Protein AF-A0A063YTY0-F1 (afdb_monomer)

Radius of gyration: 15.72 Å; Cα contacts (8 Å, |Δi|>4): 44; chains: 1; bounding box: 32×36×36 Å

Nearest PDB structures (foldseek):
  7mrl-assembly1_B  TM=3.805E-01  e=2.455E+00  Human immunodeficiency virus 1
  7tbp-assembly1_B  TM=3.270E-01  e=2.624E+00  Human immunodeficiency virus 1
  7e1k-assembly1_A  TM=2.925E-01  e=2.296E+00  Human immunodeficiency virus 1
  7jxs-assembly2_B  TM=3.308E-01  e=5.478E+00  Human immunodeficiency virus 1

Secondary structure (DSSP, 8-state):
--PPPPHHHHHHHTTT-SSTTS-SSB-TTSSBPPHHHHHHHHHHHHHHTT--TTT--HHHHHHHHHHHHHHHTTTT--HHHHHHHH-----

Solvent-accessible surface area (backbone atoms only — not comparable to full-atom values): 5810 Å² total; per-residue (Å²): 137,72,62,83,70,57,65,74,57,55,66,61,36,60,85,78,41,95,45,95,86,54,67,92,53,58,38,100,82,74,41,72,50,50,71,69,56,53,55,49,53,51,37,55,50,30,52,75,71,74,39,67,50,89,80,58,54,77,67,52,56,53,52,51,50,53,52,49,56,56,64,74,38,75,87,81,64,58,67,64,59,56,44,58,56,52,76,71,84,77,129

Foldseek 3Di:
DDQDDDVVVVVVCVVPPPDPPQASDADPVRHHDDPVNVLVVVLVVCVVVVHDSVVDTPVVVLVVVLVVVCVVPVPDDDVVVSCVNNVDPDD

Mean predicted aligned error: 9.06 Å

Structure (mmCIF, N/CA/C/O backbone):
data_AF-A0A063YTY0-F1
#
_entry.id   AF-A0A063YTY0-F1
#
loop_
_atom_site.group_PDB
_atom_site.id
_atom_site.type_symbol
_atom_site.label_atom_id
_atom_site.label_alt_id
_atom_site.label_comp_id
_atom_site.label_asym_id
_atom_site.label_entity_id
_atom_site.label_seq_id
_atom_site.pdbx_PDB_ins_code
_atom_site.Cartn_x
_atom_site.Cartn_y
_atom_site.Cartn_z
_atom_site.occupancy
_atom_site.B_iso_or_equiv
_atom_site.auth_seq_id
_atom_site.auth_comp_id
_atom_site.auth_asym_id
_atom_site.auth_atom_id
_atom_site.pdbx_PDB_model_num
ATOM 1 N N . MET A 1 1 ? -8.067 -6.268 -12.914 1.00 40.50 1 MET A N 1
ATOM 2 C CA . MET A 1 1 ? -6.615 -6.007 -12.841 1.00 40.50 1 MET A CA 1
ATOM 3 C C . MET A 1 1 ? -5.987 -7.128 -12.043 1.00 40.50 1 MET A C 1
ATOM 5 O O . MET A 1 1 ? -6.402 -7.332 -10.910 1.00 40.50 1 MET A O 1
ATOM 9 N N . VAL A 1 2 ? -5.055 -7.857 -12.650 1.00 44.00 2 VAL A N 1
ATOM 10 C CA . VAL A 1 2 ? -4.298 -8.941 -12.018 1.00 44.00 2 VAL A CA 1
ATOM 11 C C . VAL A 1 2 ? -2.869 -8.429 -11.895 1.00 44.00 2 VAL A C 1
ATOM 13 O O . VAL A 1 2 ? -2.225 -8.190 -12.907 1.00 44.00 2 VAL A O 1
ATOM 16 N N . VAL A 1 3 ? -2.417 -8.162 -10.672 1.00 56.72 3 VAL A N 1
ATOM 17 C CA . VAL A 1 3 ? -1.002 -7.884 -10.403 1.00 56.72 3 VAL A CA 1
ATOM 18 C C . VAL A 1 3 ? -0.422 -9.209 -9.930 1.00 56.72 3 VAL A C 1
ATOM 20 O O . VAL A 1 3 ? -0.943 -9.739 -8.944 1.00 56.72 3 VAL A O 1
ATOM 23 N N . PRO A 1 4 ? 0.580 -9.785 -10.611 1.00 56.03 4 PRO A N 1
ATOM 24 C CA . PRO A 1 4 ? 1.201 -10.996 -10.115 1.00 56.03 4 PRO A CA 1
ATOM 25 C C . PRO A 1 4 ? 1.835 -10.695 -8.764 1.00 56.03 4 PRO A C 1
ATOM 27 O O . PRO A 1 4 ? 2.604 -9.745 -8.600 1.00 56.03 4 PRO A O 1
ATOM 30 N N . LEU A 1 5 ? 1.435 -11.486 -7.778 1.00 61.31 5 LEU A N 1
ATOM 31 C CA . LEU A 1 5 ? 2.019 -11.439 -6.455 1.00 61.31 5 LEU A CA 1
ATOM 32 C C . LEU A 1 5 ? 3.420 -12.037 -6.542 1.00 61.31 5 LEU A C 1
ATOM 34 O O . LEU A 1 5 ? 3.636 -13.053 -7.203 1.00 61.31 5 LEU A O 1
ATOM 38 N N . ILE A 1 6 ? 4.377 -11.393 -5.881 1.00 69.44 6 ILE A N 1
ATOM 39 C CA . ILE A 1 6 ? 5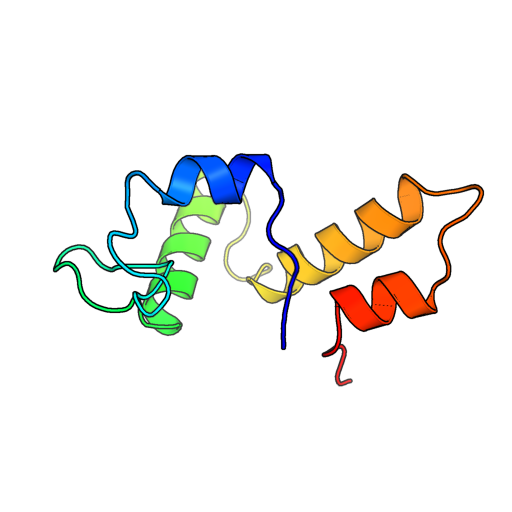.728 -11.934 -5.745 1.00 69.44 6 ILE A CA 1
ATOM 40 C C . ILE A 1 6 ? 5.600 -13.310 -5.077 1.00 69.44 6 ILE A C 1
ATOM 42 O O . ILE A 1 6 ? 4.870 -13.446 -4.097 1.00 69.44 6 ILE A O 1
ATOM 46 N N . LYS A 1 7 ? 6.290 -14.328 -5.604 1.00 68.50 7 LYS A N 1
ATOM 47 C CA . LYS A 1 7 ? 6.167 -15.720 -5.139 1.00 68.50 7 LYS A CA 1
ATOM 48 C C . LYS A 1 7 ? 6.345 -15.858 -3.620 1.00 68.50 7 LYS A C 1
ATOM 50 O O . LYS A 1 7 ? 5.534 -16.511 -2.976 1.00 68.50 7 LYS A O 1
ATOM 55 N N . SER A 1 8 ? 7.325 -15.154 -3.051 1.00 70.69 8 SER A N 1
ATOM 56 C CA . SER A 1 8 ? 7.565 -15.124 -1.601 1.00 70.69 8 SER A CA 1
ATOM 57 C C . SER A 1 8 ? 6.374 -14.595 -0.796 1.00 70.69 8 SER A C 1
ATOM 59 O O . SER A 1 8 ? 6.138 -15.035 0.323 1.00 70.69 8 SER A O 1
ATOM 61 N N . TYR A 1 9 ? 5.595 -13.673 -1.364 1.00 72.88 9 TYR A N 1
ATOM 62 C CA . TYR A 1 9 ? 4.370 -13.189 -0.738 1.00 72.88 9 TYR A CA 1
ATOM 63 C C . TYR A 1 9 ? 3.228 -14.199 -0.863 1.00 72.88 9 TYR A C 1
ATOM 65 O O . TYR A 1 9 ? 2.451 -14.348 0.069 1.00 72.88 9 TYR A O 1
ATOM 73 N N . MET A 1 10 ? 3.121 -14.920 -1.984 1.00 70.94 10 MET A N 1
ATOM 74 C CA . MET A 1 10 ? 2.121 -15.989 -2.117 1.00 70.94 10 MET A CA 1
ATOM 75 C C . MET A 1 10 ? 2.337 -17.099 -1.088 1.00 70.94 10 MET A C 1
ATOM 77 O O . MET A 1 10 ? 1.377 -17.537 -0.466 1.00 70.94 10 MET A O 1
ATOM 81 N N . GLU A 1 11 ? 3.589 -17.497 -0.867 1.00 76.88 11 GLU A N 1
ATOM 82 C CA . GLU A 1 11 ? 3.953 -18.498 0.142 1.00 76.88 11 GLU A CA 1
ATOM 83 C C . GLU A 1 11 ? 3.580 -18.034 1.559 1.00 76.88 11 GLU A C 1
ATOM 85 O O . GLU A 1 11 ? 3.084 -18.822 2.358 1.00 76.88 11 GLU A O 1
ATOM 90 N N . SER A 1 12 ? 3.713 -16.737 1.863 1.00 75.38 12 SER A N 1
ATOM 91 C CA . SER A 1 12 ? 3.283 -16.208 3.161 1.00 75.38 12 SER A CA 1
ATOM 92 C C . SER A 1 12 ? 1.765 -16.061 3.296 1.00 75.38 12 SER A C 1
ATOM 94 O O . SER A 1 12 ? 1.290 -15.818 4.399 1.00 75.38 12 SER A O 1
ATOM 96 N N . LEU A 1 13 ? 0.988 -16.135 2.207 1.00 73.94 13 LEU A N 1
ATOM 97 C CA . LEU A 1 13 ? -0.472 -16.008 2.270 1.00 73.94 13 LEU A CA 1
ATOM 98 C C . LEU A 1 13 ? -1.162 -17.284 2.736 1.00 73.94 13 LEU A C 1
ATOM 100 O O . LEU A 1 13 ? -2.255 -17.171 3.282 1.00 73.94 13 LEU A O 1
ATOM 104 N N . GLU A 1 14 ? -0.556 -18.461 2.571 1.00 70.56 14 GLU A N 1
ATOM 105 C CA . GLU A 1 14 ? -1.164 -19.734 2.994 1.00 70.56 14 GLU A CA 1
ATOM 106 C C . GLU A 1 14 ? -1.476 -19.762 4.499 1.00 70.56 14 GLU A C 1
ATOM 108 O O . GLU A 1 14 ? -2.468 -20.354 4.918 1.00 70.56 14 GLU A O 1
ATOM 113 N N . GLU A 1 15 ? -0.700 -19.035 5.307 1.00 70.00 15 GLU A N 1
ATOM 114 C CA . GLU A 1 15 ? -0.942 -18.876 6.746 1.00 70.00 15 GLU A CA 1
ATOM 115 C C . GLU A 1 15 ? -2.209 -18.045 7.055 1.00 70.00 15 GLU A C 1
ATOM 117 O O . GLU A 1 15 ? -2.834 -18.219 8.101 1.00 70.00 15 GLU A O 1
ATOM 122 N N . TYR A 1 16 ? -2.630 -17.165 6.137 1.00 66.81 16 TYR A N 1
ATOM 123 C CA . TYR A 1 16 ? -3.710 -16.188 6.353 1.00 66.81 16 TYR A CA 1
ATOM 124 C C . TYR A 1 16 ? -4.929 -16.377 5.433 1.00 66.81 16 TYR A C 1
ATOM 126 O O . TYR A 1 16 ? -5.989 -15.804 5.702 1.00 66.81 16 TYR A O 1
ATOM 134 N N . GLN A 1 17 ? -4.811 -17.162 4.359 1.00 71.00 17 GLN A N 1
ATOM 135 C CA . GLN A 1 17 ? -5.884 -17.489 3.418 1.00 71.00 17 GLN A CA 1
ATOM 136 C C . GLN A 1 17 ? -6.160 -18.993 3.418 1.00 71.00 17 GLN A C 1
ATOM 138 O O . GLN A 1 17 ? -5.532 -19.767 2.706 1.00 71.00 17 GLN A O 1
ATOM 143 N N . LEU A 1 18 ? -7.199 -19.386 4.151 1.00 66.19 18 LEU A N 1
ATOM 144 C CA . LEU A 1 18 ? -7.725 -20.753 4.150 1.00 66.19 18 LEU A CA 1
ATOM 145 C C . LEU A 1 18 ? -8.444 -21.095 2.834 1.00 66.19 18 LEU A C 1
ATOM 147 O O . LEU A 1 18 ? -8.580 -22.264 2.484 1.00 66.19 18 LEU A O 1
ATOM 151 N N . HIS A 1 19 ? -8.916 -20.079 2.099 1.00 73.56 19 HIS A N 1
ATOM 152 C CA . HIS A 1 19 ? -9.534 -20.251 0.785 1.00 73.56 19 HIS A CA 1
ATOM 153 C C . HIS A 1 19 ? -9.062 -19.194 -0.229 1.00 73.56 19 HIS A C 1
ATOM 155 O O . HIS A 1 19 ? -9.006 -18.012 0.118 1.00 73.56 19 HIS A O 1
ATOM 161 N N . PRO A 1 20 ? -8.864 -19.562 -1.514 1.00 72.38 20 PRO A N 1
ATOM 162 C CA . PRO A 1 20 ? -8.452 -18.632 -2.578 1.00 72.38 20 PRO A CA 1
ATOM 163 C C . PRO A 1 20 ? -9.393 -17.435 -2.792 1.00 72.38 20 PRO A C 1
ATOM 165 O O . PRO A 1 20 ? -8.998 -16.405 -3.332 1.00 72.38 20 PRO A O 1
ATOM 168 N N . SER A 1 21 ? -10.658 -17.567 -2.387 1.00 78.38 21 SER A N 1
ATOM 169 C CA . SER A 1 21 ? -11.683 -16.524 -2.488 1.00 78.38 21 SER A CA 1
ATOM 170 C C . SER A 1 21 ? -11.670 -15.531 -1.322 1.00 78.38 21 SER A C 1
ATOM 172 O O . SER A 1 21 ? -12.405 -14.538 -1.356 1.00 78.38 21 SER A O 1
ATOM 174 N N . GLN A 1 22 ? -10.860 -15.764 -0.285 1.00 82.12 22 GLN A N 1
ATOM 175 C CA . GLN A 1 22 ? -10.783 -14.856 0.852 1.00 82.12 22 GLN A CA 1
ATOM 176 C C . GLN A 1 22 ? -10.060 -13.559 0.477 1.00 82.12 22 GLN A C 1
ATOM 178 O O . GLN A 1 22 ? -9.113 -13.563 -0.309 1.00 82.12 22 GLN A O 1
ATOM 183 N N . PRO A 1 23 ? -10.463 -12.412 1.044 1.00 83.06 23 PRO A N 1
ATOM 184 C CA . PRO A 1 23 ? -9.728 -11.174 0.837 1.00 83.06 23 PRO A CA 1
ATOM 185 C C . PRO A 1 23 ? -8.302 -11.282 1.390 1.00 83.06 23 PRO A C 1
ATOM 187 O O . PRO A 1 23 ? -8.125 -11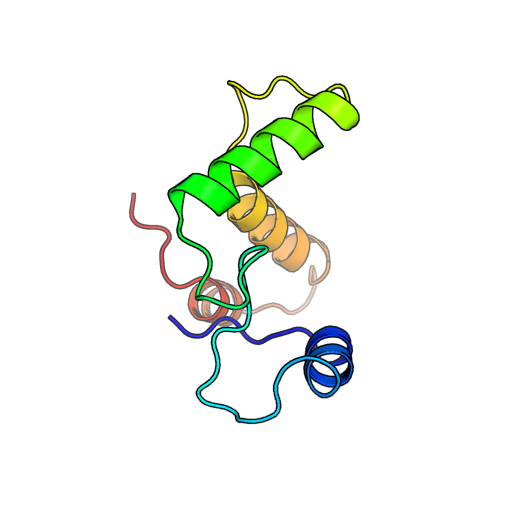.635 2.549 1.00 83.06 23 PRO A O 1
ATOM 190 N N . VAL A 1 24 ? -7.311 -10.895 0.584 1.00 82.12 24 VAL A N 1
ATOM 191 C CA . VAL A 1 24 ? -5.891 -10.838 0.988 1.00 82.12 24 VAL A CA 1
ATOM 192 C C . VAL A 1 24 ? -5.667 -9.846 2.137 1.00 82.12 24 VAL A C 1
ATOM 194 O O . VAL A 1 24 ? -4.904 -10.095 3.062 1.00 82.12 24 VAL A O 1
ATOM 197 N N . PHE A 1 25 ? -6.361 -8.704 2.096 1.00 84.94 25 PHE A N 1
ATOM 198 C CA . PHE A 1 25 ? -6.264 -7.673 3.125 1.00 84.94 25 PHE A CA 1
ATOM 199 C C . PHE A 1 25 ? -7.498 -7.697 4.018 1.00 84.94 25 PHE A C 1
ATOM 201 O O . PHE A 1 25 ? -8.608 -7.361 3.582 1.00 84.94 25 PHE A O 1
ATOM 208 N N . LEU A 1 26 ? -7.288 -8.047 5.283 1.00 87.00 26 LEU A N 1
ATOM 209 C CA . LEU A 1 26 ? -8.312 -8.057 6.319 1.00 87.00 26 LEU A CA 1
ATOM 210 C C . LEU A 1 26 ? -8.137 -6.869 7.269 1.00 87.00 26 LEU A C 1
ATOM 212 O O . LEU A 1 26 ? -7.050 -6.325 7.452 1.00 87.00 26 LEU A O 1
ATOM 216 N N . ASN A 1 27 ? -9.240 -6.431 7.861 1.00 86.81 27 ASN A N 1
ATOM 217 C CA . ASN A 1 27 ? -9.234 -5.498 8.976 1.00 86.81 27 ASN A CA 1
ATOM 218 C C . ASN A 1 27 ? -9.112 -6.257 10.307 1.00 86.81 27 ASN A C 1
ATOM 220 O O . ASN A 1 27 ? -9.209 -7.481 10.355 1.00 86.81 27 ASN A O 1
ATOM 224 N N . LYS A 1 28 ? -8.987 -5.513 11.411 1.00 85.31 28 LYS A N 1
ATOM 225 C CA . LYS A 1 28 ? -8.878 -6.070 12.772 1.00 85.31 28 LYS A CA 1
ATOM 226 C C . LYS A 1 28 ? -10.035 -6.984 13.215 1.00 85.31 28 LYS A C 1
ATOM 228 O O . LYS A 1 28 ? -9.897 -7.688 14.201 1.00 85.31 28 LYS A O 1
ATOM 233 N N . ASN A 1 29 ? -11.167 -6.956 12.510 1.00 87.88 29 ASN A N 1
ATOM 234 C CA . ASN A 1 29 ? -12.336 -7.794 12.781 1.00 87.88 29 ASN A CA 1
ATOM 235 C C . ASN A 1 29 ? -12.418 -8.996 11.813 1.00 87.88 29 ASN A C 1
ATOM 237 O O . ASN A 1 29 ? -13.490 -9.578 11.669 1.00 87.88 29 ASN A O 1
ATOM 241 N N . GLY A 1 30 ? -11.349 -9.301 11.067 1.00 83.69 30 GLY A N 1
ATOM 242 C CA . GLY A 1 30 ? -11.307 -10.404 10.099 1.00 83.69 30 GLY A CA 1
ATOM 243 C C . GLY A 1 30 ? -12.155 -10.187 8.840 1.00 83.69 30 GLY A C 1
ATOM 244 O O . GLY A 1 30 ? -12.372 -11.117 8.072 1.00 83.69 30 GLY A O 1
ATOM 245 N N . LYS A 1 31 ? -12.662 -8.971 8.603 1.00 87.50 31 LYS A N 1
ATOM 246 C CA . LYS A 1 31 ? -13.443 -8.634 7.398 1.00 87.50 31 LYS A CA 1
ATOM 247 C C . LYS A 1 31 ? -12.554 -7.974 6.350 1.00 87.50 31 LYS A C 1
ATOM 249 O O . LYS A 1 31 ? -11.531 -7.394 6.695 1.00 87.50 31 LYS A O 1
ATOM 254 N N . LYS A 1 32 ? -12.987 -7.967 5.085 1.00 90.25 32 LYS A N 1
AT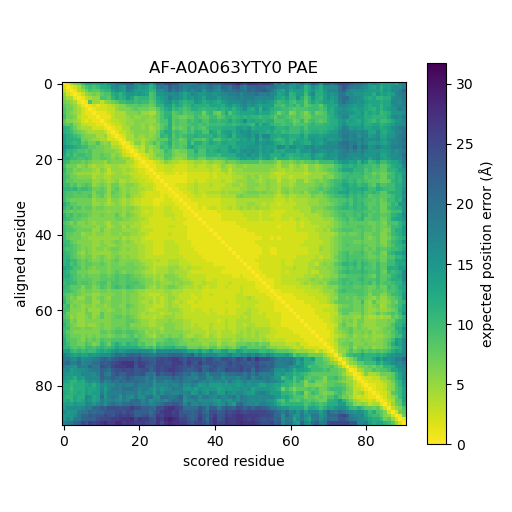OM 255 C CA . LYS A 1 32 ? -12.300 -7.256 3.992 1.00 90.25 32 LYS A CA 1
ATOM 256 C C . LYS A 1 32 ? -11.928 -5.825 4.399 1.00 90.25 32 LYS A C 1
ATOM 258 O O . LYS A 1 32 ? -12.786 -5.046 4.828 1.00 90.25 32 LYS A O 1
ATOM 263 N N . LEU A 1 33 ? -10.656 -5.473 4.237 1.00 91.25 33 LEU A N 1
ATOM 264 C CA . LEU A 1 33 ? -10.173 -4.119 4.467 1.00 91.25 33 LEU A CA 1
ATOM 265 C C . LEU A 1 33 ? -10.780 -3.170 3.430 1.00 91.25 33 LEU A C 1
ATOM 267 O O . LEU A 1 33 ? -10.782 -3.443 2.228 1.00 91.25 33 LEU A O 1
ATOM 271 N N . ASN A 1 34 ? -11.307 -2.038 3.895 1.00 91.62 34 ASN A N 1
ATOM 272 C CA . ASN A 1 34 ? -11.831 -1.018 2.997 1.00 91.62 34 ASN A CA 1
ATOM 273 C C . ASN A 1 34 ? -10.686 -0.135 2.450 1.00 91.62 34 ASN A C 1
ATOM 275 O O . ASN A 1 34 ? -9.688 0.089 3.142 1.00 91.62 34 ASN A O 1
ATOM 279 N N . PRO A 1 35 ? -10.825 0.435 1.238 1.00 90.31 35 PRO A N 1
ATOM 280 C CA . PRO A 1 35 ? -9.782 1.286 0.664 1.00 90.31 35 PRO A CA 1
ATOM 281 C C . PRO A 1 35 ? -9.417 2.480 1.556 1.00 90.31 35 PRO A C 1
ATOM 283 O O . PRO A 1 35 ? -8.244 2.793 1.733 1.00 90.31 35 PRO A O 1
ATOM 286 N N . ARG A 1 36 ? -10.410 3.119 2.192 1.00 90.88 36 ARG A N 1
ATOM 287 C CA . ARG A 1 36 ? -10.184 4.255 3.107 1.00 90.88 36 ARG A CA 1
ATOM 288 C C . ARG A 1 36 ? -9.289 3.879 4.294 1.00 90.88 36 ARG A C 1
ATOM 290 O O . ARG A 1 36 ? -8.427 4.663 4.678 1.00 90.88 36 ARG A O 1
ATOM 297 N N . GLY A 1 37 ? -9.475 2.686 4.853 1.00 92.25 37 GLY A N 1
ATOM 298 C CA . GLY A 1 37 ? -8.663 2.146 5.938 1.00 92.25 37 GLY A CA 1
ATOM 299 C C . GLY A 1 37 ? -7.234 1.879 5.491 1.00 92.25 37 GLY A C 1
ATOM 300 O O . GLY A 1 37 ? -6.306 2.269 6.189 1.00 92.25 37 GLY A O 1
ATOM 301 N N . LEU A 1 38 ? -7.048 1.328 4.289 1.00 91.81 38 LEU A N 1
ATOM 302 C CA . LEU A 1 38 ? -5.716 1.154 3.710 1.00 91.81 38 LEU A CA 1
ATOM 303 C C . LEU A 1 38 ? -4.996 2.501 3.514 1.00 91.81 38 LEU A C 1
ATOM 305 O O . LEU A 1 38 ? -3.831 2.634 3.877 1.00 91.81 38 LEU A O 1
ATOM 309 N N . HIS A 1 39 ? -5.696 3.532 3.027 1.00 92.06 39 HIS A N 1
ATOM 310 C CA . HIS A 1 39 ? -5.143 4.889 2.929 1.00 92.06 39 HIS A CA 1
ATOM 311 C C . HIS A 1 39 ? -4.756 5.476 4.292 1.00 92.06 39 HIS A C 1
ATOM 313 O O . HIS A 1 39 ? -3.751 6.180 4.387 1.00 92.06 39 HIS A O 1
ATOM 319 N N . LYS A 1 40 ? -5.538 5.204 5.343 1.00 93.69 40 LYS A N 1
ATOM 320 C CA . LYS A 1 40 ? -5.214 5.635 6.708 1.00 93.69 40 LYS A CA 1
ATOM 321 C C . LYS A 1 40 ? -3.935 4.959 7.208 1.00 93.69 40 LYS A C 1
ATOM 323 O O . LYS A 1 40 ? -3.019 5.664 7.615 1.00 93.69 40 LYS A O 1
ATOM 328 N N . ILE A 1 41 ? -3.855 3.631 7.097 1.00 93.94 41 ILE A N 1
ATOM 329 C CA . ILE A 1 41 ? -2.665 2.850 7.472 1.00 93.94 41 ILE A CA 1
ATOM 330 C C . ILE A 1 41 ? -1.433 3.377 6.729 1.00 93.94 41 ILE A C 1
ATOM 332 O O . ILE A 1 41 ? -0.394 3.620 7.333 1.00 93.94 41 ILE A O 1
ATOM 336 N N . PHE A 1 42 ? -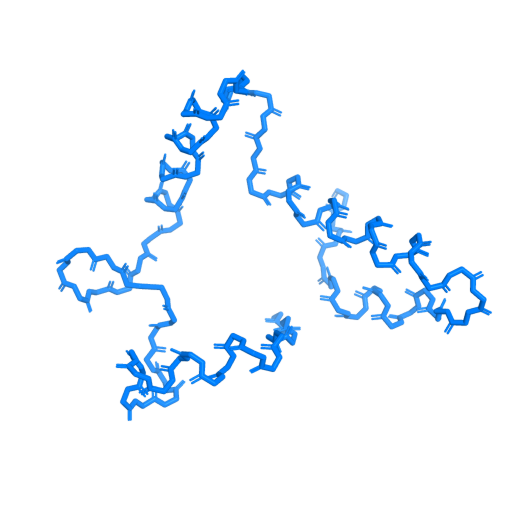1.561 3.634 5.426 1.00 94.56 42 PHE A N 1
ATOM 337 C CA . PHE A 1 42 ? -0.464 4.173 4.630 1.00 94.56 42 PHE A CA 1
ATOM 338 C C . PHE A 1 42 ? 0.017 5.542 5.130 1.00 94.56 42 PHE A C 1
ATOM 340 O O . PHE A 1 42 ? 1.219 5.761 5.257 1.00 94.56 42 PHE A O 1
ATOM 347 N N . LYS A 1 43 ? -0.899 6.455 5.479 1.00 94.94 43 LYS A N 1
ATOM 348 C CA . LYS A 1 43 ? -0.530 7.759 6.055 1.00 94.94 43 LYS A CA 1
ATOM 349 C C . LYS A 1 43 ? 0.188 7.625 7.396 1.00 94.94 43 LYS A C 1
ATOM 351 O O . LYS A 1 43 ? 1.145 8.355 7.630 1.00 94.94 43 LYS A O 1
ATOM 356 N N . GLU A 1 44 ? -0.239 6.699 8.249 1.00 95.50 44 GLU A N 1
ATOM 357 C CA . GLU A 1 44 ? 0.435 6.420 9.524 1.00 95.50 44 GLU A CA 1
ATOM 358 C C . GLU A 1 44 ? 1.860 5.889 9.303 1.00 95.50 44 GLU A C 1
ATOM 360 O O . GLU A 1 44 ? 2.786 6.304 9.997 1.00 95.50 44 GLU A O 1
ATOM 365 N N . ILE A 1 45 ? 2.062 5.022 8.304 1.00 95.81 45 ILE A N 1
ATOM 366 C CA . ILE A 1 45 ? 3.395 4.529 7.922 1.00 95.81 45 ILE A CA 1
ATOM 367 C C . ILE A 1 45 ? 4.281 5.679 7.430 1.00 95.81 45 ILE A C 1
ATOM 369 O O . ILE A 1 45 ? 5.423 5.785 7.869 1.00 95.81 45 ILE A O 1
ATOM 373 N N . LEU A 1 46 ? 3.761 6.568 6.576 1.00 96.06 46 LEU A N 1
ATOM 374 C CA . LEU A 1 46 ? 4.510 7.739 6.105 1.00 96.06 46 LEU A CA 1
ATOM 375 C C . LEU A 1 46 ? 4.971 8.621 7.268 1.00 96.06 46 LEU A C 1
ATOM 377 O O . LEU A 1 46 ? 6.135 9.001 7.309 1.00 96.06 46 LEU A O 1
ATOM 381 N N . GLN A 1 47 ? 4.092 8.888 8.239 1.00 96.12 47 GLN A N 1
ATOM 382 C CA . GLN A 1 47 ? 4.448 9.662 9.433 1.00 96.12 47 GLN A CA 1
ATOM 383 C C . GLN A 1 47 ? 5.567 8.993 10.232 1.00 96.12 47 GLN A C 1
ATOM 385 O O . GLN A 1 47 ? 6.535 9.656 10.594 1.00 96.12 47 GLN A O 1
ATOM 390 N N . LYS A 1 48 ? 5.465 7.678 10.465 1.00 97.25 48 LYS A N 1
ATOM 391 C CA . LYS A 1 48 ? 6.499 6.901 11.169 1.00 97.25 48 LYS A CA 1
ATOM 392 C C . LYS A 1 48 ? 7.836 6.895 10.428 1.00 97.25 48 LYS A C 1
ATOM 394 O O . LYS A 1 48 ? 8.878 6.879 11.069 1.00 97.25 48 LYS A O 1
ATOM 399 N N . ALA A 1 49 ? 7.804 6.937 9.100 1.00 95.81 49 ALA A N 1
ATOM 400 C CA . ALA A 1 49 ? 8.988 7.036 8.252 1.00 95.81 49 ALA A CA 1
ATOM 401 C C . ALA A 1 49 ? 9.539 8.473 8.119 1.00 95.81 49 ALA A C 1
ATOM 403 O O . ALA A 1 49 ? 10.510 8.679 7.396 1.00 95.81 49 ALA A O 1
ATOM 404 N N . GLY A 1 50 ? 8.924 9.475 8.763 1.00 96.50 50 GLY A N 1
ATOM 405 C CA . GLY A 1 50 ? 9.327 10.882 8.644 1.00 96.50 50 GLY A CA 1
ATOM 406 C C . GLY A 1 50 ? 8.970 11.530 7.299 1.00 96.50 50 GLY A C 1
ATOM 407 O O . GLY A 1 50 ? 9.528 12.565 6.942 1.00 96.50 50 GLY A O 1
ATOM 408 N N . LEU A 1 51 ? 8.049 10.936 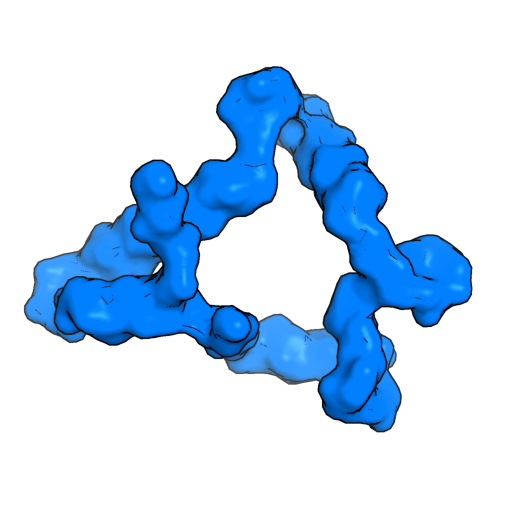6.535 1.00 95.06 51 LEU A N 1
ATOM 409 C CA . LEU A 1 51 ? 7.638 11.410 5.215 1.00 95.06 51 LEU A CA 1
ATOM 410 C C . LEU A 1 51 ? 6.340 12.238 5.282 1.00 95.06 51 LEU A C 1
ATOM 412 O O . LEU A 1 51 ? 5.407 11.858 5.993 1.00 95.06 51 LEU A O 1
ATOM 416 N N . PRO A 1 52 ? 6.218 13.331 4.498 1.00 94.31 52 PRO A N 1
ATOM 417 C CA . PRO A 1 52 ? 5.032 14.191 4.477 1.00 94.31 52 PRO A CA 1
ATOM 418 C C . PRO A 1 52 ? 3.785 13.453 3.937 1.00 94.31 52 PRO A C 1
ATOM 420 O O . PRO A 1 52 ? 3.696 13.196 2.731 1.00 94.31 52 PRO A O 1
ATOM 423 N N . PRO A 1 53 ? 2.765 13.159 4.770 1.00 92.25 53 PRO A N 1
ATOM 424 C CA . PRO A 1 53 ? 1.631 12.311 4.378 1.00 92.25 53 PRO A CA 1
ATOM 425 C C . PRO A 1 53 ? 0.669 12.945 3.373 1.00 92.25 53 PRO A C 1
ATOM 427 O O . PRO A 1 53 ? -0.167 12.253 2.795 1.00 92.25 53 PRO A O 1
ATOM 430 N N . GLN A 1 54 ? 0.734 14.266 3.199 1.00 92.06 54 GLN A N 1
ATOM 431 C CA . GLN A 1 54 ? -0.069 14.999 2.219 1.00 92.06 54 GLN A CA 1
ATOM 432 C C . GLN A 1 54 ? 0.523 14.898 0.809 1.00 92.06 54 GLN A C 1
ATOM 434 O O . GLN A 1 54 ? -0.197 15.096 -0.164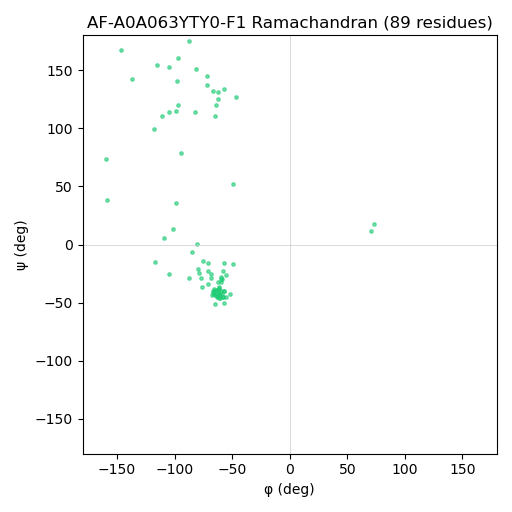 1.00 92.06 54 GLN A O 1
ATOM 439 N N . ARG A 1 55 ? 1.820 14.579 0.695 1.00 92.19 55 ARG A N 1
ATOM 440 C CA . ARG A 1 55 ? 2.539 14.519 -0.583 1.00 92.19 55 ARG A CA 1
ATOM 441 C C . ARG A 1 55 ? 2.427 13.157 -1.262 1.00 92.19 55 ARG A C 1
ATOM 443 O O . ARG A 1 55 ? 2.496 13.084 -2.482 1.00 92.19 55 ARG A O 1
ATOM 450 N N . PHE A 1 56 ? 2.266 12.088 -0.487 1.00 91.69 56 PHE A N 1
ATOM 451 C CA . PHE A 1 56 ? 2.303 10.723 -1.003 1.00 91.69 56 PHE A CA 1
ATOM 452 C C . PHE A 1 56 ? 0.963 10.008 -0.862 1.00 91.69 56 PHE A C 1
ATOM 454 O O . PHE A 1 56 ? 0.137 10.283 0.007 1.00 91.69 56 PHE A O 1
ATOM 461 N N . SER A 1 57 ? 0.765 9.032 -1.735 1.00 89.69 57 SER A N 1
ATOM 462 C CA . SER A 1 57 ? -0.438 8.210 -1.812 1.00 89.69 57 SER A CA 1
ATOM 463 C C . SER A 1 57 ? -0.052 6.795 -2.256 1.00 89.69 57 SER A C 1
ATOM 465 O O . SER A 1 57 ? 1.042 6.576 -2.778 1.00 89.69 57 SER A O 1
ATOM 467 N N . LEU A 1 58 ? -0.979 5.850 -2.129 1.00 87.75 58 LEU A N 1
ATOM 468 C CA . LEU A 1 58 ? -0.771 4.476 -2.589 1.00 87.75 58 LEU A CA 1
ATOM 469 C C . LEU A 1 58 ? -0.491 4.378 -4.101 1.00 87.75 58 LEU A C 1
ATOM 471 O O . LEU A 1 58 ? 0.218 3.468 -4.519 1.00 87.75 58 LEU A O 1
ATOM 475 N N . HIS A 1 59 ? -0.985 5.316 -4.926 1.00 86.06 59 HIS A N 1
ATOM 476 C CA . HIS A 1 59 ? -0.667 5.308 -6.359 1.00 86.06 59 HIS A CA 1
ATOM 477 C C . HIS A 1 59 ? 0.809 5.631 -6.623 1.00 86.06 59 HIS A C 1
ATOM 479 O O . HIS A 1 59 ? 1.377 5.117 -7.579 1.00 86.06 59 HIS A O 1
ATOM 485 N N . HIS A 1 60 ? 1.466 6.408 -5.757 1.00 88.12 60 HIS A N 1
ATOM 486 C CA . HIS A 1 60 ? 2.895 6.685 -5.902 1.00 88.12 60 HIS A CA 1
ATOM 487 C C . HIS A 1 60 ? 3.735 5.422 -5.719 1.00 88.12 60 HIS A C 1
ATOM 489 O O . HIS A 1 60 ? 4.658 5.219 -6.494 1.00 88.12 60 HIS A O 1
ATOM 495 N N . LEU A 1 61 ? 3.372 4.530 -4.784 1.00 85.06 61 LEU A N 1
ATOM 496 C CA . LEU A 1 61 ? 4.051 3.233 -4.637 1.00 85.06 61 LEU A CA 1
ATOM 497 C C . LEU A 1 61 ? 4.004 2.424 -5.934 1.00 85.06 61 LEU A C 1
ATOM 499 O O . LEU A 1 61 ? 4.990 1.812 -6.329 1.00 85.06 61 LEU A O 1
ATOM 503 N N . ARG A 1 62 ? 2.859 2.460 -6.618 1.00 80.56 62 ARG A N 1
ATOM 504 C CA . ARG A 1 62 ? 2.670 1.788 -7.902 1.00 80.56 62 ARG A CA 1
ATOM 505 C C . ARG A 1 62 ? 3.563 2.370 -8.995 1.00 80.56 62 ARG A C 1
ATOM 507 O O . ARG A 1 62 ? 4.159 1.608 -9.747 1.00 80.56 62 ARG A O 1
ATOM 514 N N . HIS A 1 63 ? 3.676 3.696 -9.067 1.00 81.12 63 HIS A N 1
ATOM 515 C CA . HIS A 1 63 ? 4.594 4.356 -9.997 1.00 81.12 63 HIS A CA 1
ATOM 516 C C . HIS A 1 63 ? 6.055 4.055 -9.665 1.00 81.12 63 HIS A C 1
ATOM 518 O O . HIS A 1 63 ? 6.832 3.760 -10.564 1.00 81.12 63 HIS A O 1
ATOM 524 N N . THR A 1 64 ? 6.430 4.066 -8.386 1.00 82.31 64 THR A N 1
ATOM 525 C CA . THR A 1 64 ? 7.782 3.698 -7.958 1.00 82.31 64 THR A CA 1
ATOM 526 C C . THR A 1 64 ? 8.101 2.257 -8.339 1.00 82.31 64 THR A C 1
ATOM 528 O O . THR A 1 64 ? 9.150 2.016 -8.921 1.00 82.31 64 THR A O 1
ATOM 531 N N . PHE A 1 65 ? 7.185 1.317 -8.098 1.00 79.81 65 PHE A N 1
ATOM 532 C CA . PHE A 1 65 ? 7.346 -0.079 -8.507 1.00 79.81 65 PHE A CA 1
ATOM 533 C C . PHE A 1 65 ? 7.550 -0.213 -10.023 1.00 79.81 65 PHE A C 1
ATOM 535 O O . PHE A 1 65 ? 8.476 -0.889 -10.457 1.00 79.81 65 PHE A O 1
ATOM 542 N N . ALA A 1 66 ? 6.746 0.492 -10.824 1.00 76.81 66 ALA A N 1
ATOM 543 C CA . ALA A 1 66 ? 6.892 0.534 -12.278 1.00 76.81 66 ALA A CA 1
ATOM 544 C C . ALA A 1 66 ? 8.279 1.019 -12.721 1.00 76.81 66 ALA A C 1
ATOM 546 O O . ALA A 1 66 ? 8.942 0.374 -13.530 1.00 76.81 66 ALA A O 1
ATOM 547 N N . THR A 1 67 ? 8.719 2.151 -12.171 1.00 79.94 67 THR A N 1
ATOM 548 C CA . THR A 1 67 ? 10.016 2.746 -12.494 1.00 79.94 67 THR A CA 1
ATOM 549 C C . THR A 1 67 ? 11.163 1.832 -12.079 1.00 79.94 67 THR A C 1
ATOM 551 O O . THR A 1 67 ? 12.079 1.634 -12.870 1.00 79.94 67 THR A O 1
ATOM 554 N N . LEU A 1 68 ? 11.104 1.241 -10.881 1.00 79.88 68 LEU A N 1
ATOM 555 C CA . LEU A 1 68 ? 12.128 0.313 -10.396 1.00 79.88 68 LEU A CA 1
ATOM 556 C C . LEU A 1 68 ? 12.225 -0.931 -11.287 1.00 79.88 68 LEU A C 1
ATOM 558 O O . LEU A 1 68 ? 13.326 -1.296 -11.685 1.00 79.88 68 LEU A O 1
ATOM 562 N N . LEU A 1 69 ? 11.093 -1.517 -11.692 1.00 73.94 69 LEU A N 1
ATOM 563 C CA . LEU A 1 69 ? 11.088 -2.654 -12.618 1.00 73.94 69 LEU A CA 1
ATOM 564 C C . LEU A 1 69 ? 11.758 -2.324 -13.957 1.00 73.94 69 LEU A C 1
ATOM 566 O O . LEU A 1 69 ? 12.527 -3.134 -14.470 1.00 73.94 69 LEU A O 1
ATOM 570 N N . ILE A 1 70 ? 11.492 -1.141 -14.519 1.00 72.25 70 ILE A N 1
ATOM 571 C CA . ILE A 1 70 ? 12.130 -0.695 -15.768 1.00 72.25 70 ILE A CA 1
ATOM 572 C C . ILE A 1 70 ? 13.634 -0.461 -15.553 1.00 72.25 70 ILE A C 1
ATOM 574 O O . ILE A 1 70 ? 14.444 -0.811 -16.407 1.00 72.25 70 ILE A O 1
ATOM 578 N N . GLN A 1 71 ? 14.022 0.120 -14.415 1.00 74.00 71 GLN A N 1
ATOM 579 C CA . GLN A 1 71 ? 15.416 0.446 -14.109 1.00 74.00 71 GLN A CA 1
ATOM 580 C C . GLN A 1 71 ? 16.294 -0.776 -13.817 1.00 74.00 71 GLN A C 1
ATOM 582 O O . GLN A 1 71 ? 17.480 -0.737 -14.147 1.00 74.00 71 GLN A O 1
ATOM 587 N N . GLU A 1 72 ? 15.756 -1.830 -13.202 1.00 69.81 72 GLU A N 1
ATOM 588 C CA . GLU A 1 72 ? 16.506 -3.062 -12.917 1.00 69.81 72 GLU A CA 1
ATOM 589 C C . GLU A 1 72 ? 16.671 -3.948 -14.160 1.00 69.81 72 GLU A C 1
ATOM 591 O O . GLU A 1 72 ? 17.684 -4.626 -14.300 1.00 69.81 72 GLU A O 1
ATOM 596 N N . ASN A 1 73 ? 15.738 -3.896 -15.114 1.00 62.66 73 ASN A N 1
ATOM 597 C CA . ASN A 1 73 ? 15.745 -4.754 -16.304 1.00 62.66 73 ASN A CA 1
ATOM 598 C C . ASN A 1 73 ? 16.324 -4.079 -17.563 1.00 62.66 73 ASN A C 1
ATOM 600 O O . ASN A 1 73 ? 15.864 -4.333 -18.679 1.00 62.66 73 ASN A O 1
ATOM 604 N N . LYS A 1 74 ? 17.343 -3.230 -17.382 1.00 54.94 74 LYS A N 1
ATOM 605 C CA . LYS A 1 74 ? 17.942 -2.328 -18.391 1.00 54.94 74 LYS A CA 1
ATOM 606 C C . LYS A 1 74 ? 18.316 -2.935 -19.752 1.00 54.94 74 LYS A C 1
ATOM 608 O O . LYS A 1 74 ? 18.478 -2.164 -20.688 1.00 54.94 74 LYS A O 1
ATOM 613 N N . GLU A 1 75 ? 18.420 -4.256 -19.883 1.00 56.94 75 GLU A N 1
ATOM 614 C CA . GLU A 1 75 ? 18.802 -4.914 -21.140 1.00 56.94 75 GLU A CA 1
ATOM 615 C C . GLU A 1 75 ? 17.633 -5.583 -21.893 1.00 56.94 75 GLU A C 1
ATOM 617 O O . GLU A 1 75 ? 17.740 -5.726 -23.102 1.00 56.94 75 GLU A O 1
ATOM 622 N N . ASN A 1 76 ? 16.524 -6.000 -21.251 1.00 54.41 76 ASN A N 1
ATOM 623 C CA . ASN A 1 76 ? 15.515 -6.865 -21.909 1.00 54.41 76 ASN A CA 1
ATOM 624 C C . ASN A 1 76 ? 14.100 -6.854 -21.283 1.00 54.41 76 ASN A C 1
ATOM 626 O O . ASN A 1 76 ? 13.442 -7.894 -21.217 1.00 54.41 76 ASN A O 1
ATOM 630 N N . VAL A 1 77 ? 13.587 -5.713 -20.817 1.00 61.53 77 VAL A N 1
ATOM 631 C CA . VAL A 1 77 ? 12.158 -5.624 -20.460 1.00 61.53 77 VAL A CA 1
ATOM 632 C C . VAL A 1 77 ? 11.346 -4.992 -21.583 1.00 61.53 77 VAL A C 1
ATOM 634 O O . VAL A 1 77 ? 11.493 -3.813 -21.903 1.00 61.53 77 VAL A O 1
ATOM 637 N N . ASP A 1 78 ? 10.451 -5.795 -22.163 1.00 64.75 78 ASP A N 1
ATOM 638 C CA . ASP A 1 78 ? 9.407 -5.310 -23.057 1.00 64.75 78 ASP A CA 1
ATOM 639 C C . ASP A 1 78 ? 8.467 -4.393 -22.259 1.00 64.75 78 ASP A C 1
ATOM 641 O O . ASP A 1 78 ? 7.842 -4.795 -21.269 1.00 64.75 78 ASP A O 1
ATOM 645 N N . LEU A 1 79 ? 8.374 -3.134 -22.691 1.00 61.28 79 LEU A N 1
ATOM 646 C CA . LEU A 1 79 ? 7.489 -2.127 -22.109 1.00 61.28 79 LEU A CA 1
ATOM 647 C C . LEU A 1 79 ? 6.028 -2.600 -22.084 1.00 61.28 79 LEU A C 1
ATOM 649 O O . LEU A 1 79 ? 5.277 -2.172 -21.205 1.00 61.28 79 LEU A O 1
ATOM 653 N N . ARG A 1 80 ? 5.632 -3.510 -22.987 1.00 60.50 80 ARG A N 1
ATOM 654 C CA . ARG A 1 80 ? 4.309 -4.153 -22.972 1.00 6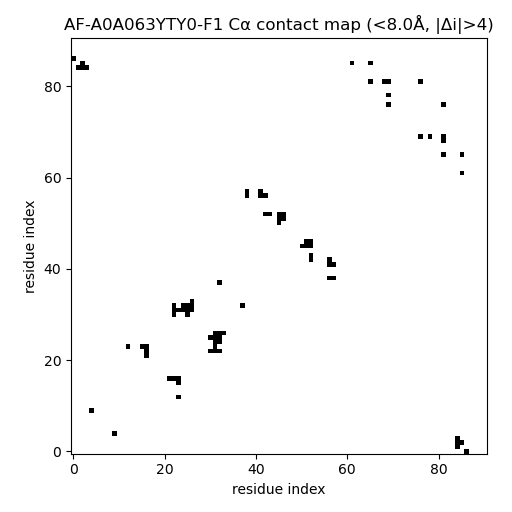0.50 80 ARG A CA 1
ATOM 655 C C . ARG A 1 80 ? 4.114 -5.041 -21.749 1.00 60.50 80 ARG A C 1
ATOM 657 O O . ARG A 1 80 ? 3.087 -4.915 -21.095 1.00 60.50 80 ARG A O 1
ATOM 664 N N . THR A 1 81 ? 5.112 -5.831 -21.358 1.00 62.94 81 THR A N 1
ATOM 665 C CA . THR A 1 81 ? 5.058 -6.673 -20.151 1.00 62.94 81 THR A CA 1
ATOM 666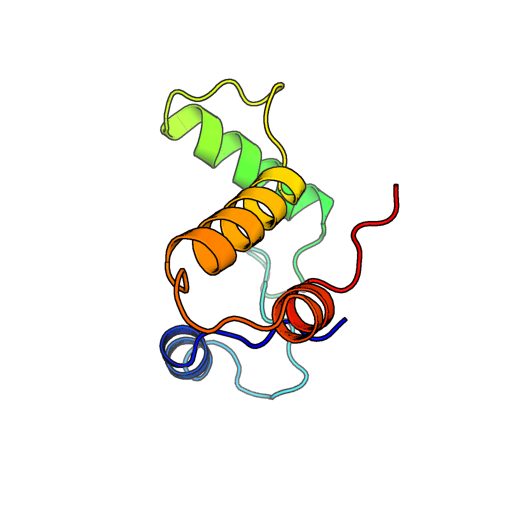 C C . THR A 1 81 ? 4.903 -5.822 -18.893 1.00 62.94 81 THR A C 1
ATOM 668 O O . THR A 1 81 ? 4.061 -6.103 -18.044 1.00 62.94 81 THR A O 1
ATOM 671 N N . VAL A 1 82 ? 5.650 -4.719 -18.778 1.00 63.81 82 VAL A N 1
ATOM 672 C CA . VAL A 1 82 ? 5.500 -3.784 -17.647 1.00 63.81 82 VAL A CA 1
ATOM 673 C C . VAL A 1 82 ? 4.132 -3.099 -17.671 1.00 63.81 82 VAL A C 1
ATOM 675 O O . VAL A 1 82 ? 3.494 -2.976 -16.627 1.00 63.81 82 VAL A O 1
ATOM 678 N N . GLN A 1 83 ? 3.627 -2.707 -18.843 1.00 62.25 83 GLN A N 1
ATOM 679 C CA . GLN A 1 83 ? 2.279 -2.147 -18.984 1.00 62.25 83 GLN A CA 1
ATOM 680 C C . GLN A 1 83 ? 1.173 -3.147 -18.616 1.00 62.25 83 GLN A C 1
ATOM 682 O O . GLN A 1 83 ? 0.210 -2.751 -17.960 1.00 62.25 83 GLN A O 1
ATOM 687 N N . GLU A 1 84 ? 1.310 -4.426 -18.964 1.00 61.94 84 GLU A N 1
ATOM 688 C CA . GLU A 1 84 ? 0.374 -5.501 -18.605 1.00 61.94 84 GLU A CA 1
ATOM 689 C C . GLU A 1 84 ? 0.377 -5.778 -17.095 1.00 61.94 84 GLU A C 1
ATOM 691 O O . GLU A 1 84 ? -0.690 -5.834 -16.476 1.00 61.94 84 GLU A O 1
ATOM 696 N N . LEU A 1 85 ? 1.561 -5.821 -16.471 1.00 61.09 85 LEU A N 1
ATOM 697 C CA . LEU A 1 85 ? 1.731 -5.909 -15.012 1.00 61.09 85 LEU A CA 1
ATOM 698 C C . LEU A 1 85 ? 1.100 -4.714 -14.277 1.00 61.09 85 LEU A C 1
ATOM 700 O O . LEU A 1 85 ? 0.645 -4.823 -13.133 1.00 61.09 85 LEU A O 1
ATOM 704 N N . LEU A 1 86 ? 1.053 -3.555 -14.936 1.00 63.56 86 LEU A N 1
ATOM 705 C CA . LEU A 1 86 ? 0.634 -2.285 -14.357 1.00 63.56 86 LEU A CA 1
ATOM 706 C C . LEU A 1 86 ? -0.720 -1.773 -14.852 1.00 63.56 86 LEU A C 1
ATOM 708 O O . LEU A 1 86 ? -1.081 -0.689 -14.421 1.00 63.56 86 LEU A O 1
ATOM 712 N N . ALA A 1 87 ? -1.504 -2.496 -15.651 1.00 55.75 87 ALA A N 1
ATOM 713 C CA . ALA A 1 87 ? -2.601 -2.024 -16.528 1.00 55.75 87 ALA A CA 1
ATOM 714 C C . ALA A 1 87 ? -3.720 -1.064 -15.993 1.00 55.75 87 ALA A C 1
ATOM 716 O O . ALA A 1 87 ? -4.904 -1.329 -16.171 1.00 55.75 87 ALA A O 1
ATOM 717 N N . VAL A 1 88 ? -3.377 0.068 -15.365 1.00 50.16 88 VAL A N 1
ATOM 718 C CA . VAL A 1 88 ? -4.156 1.309 -15.168 1.00 50.16 88 VAL A CA 1
ATOM 719 C C . VAL A 1 88 ? -3.151 2.439 -14.856 1.00 50.16 88 VAL A C 1
ATOM 721 O O . VAL A 1 88 ? -3.022 2.876 -13.713 1.00 50.16 88 VAL A O 1
ATOM 724 N N . MET A 1 89 ? -2.403 2.915 -15.851 1.00 40.56 89 MET A N 1
ATOM 725 C CA . MET A 1 89 ? -2.056 4.342 -15.887 1.00 40.56 89 MET A CA 1
ATOM 726 C C . MET A 1 89 ? -3.107 4.999 -16.780 1.00 40.56 89 MET A C 1
ATOM 728 O O . MET A 1 89 ? -2.884 5.194 -17.969 1.00 40.56 89 MET A O 1
ATOM 732 N N . LYS A 1 90 ? -4.304 5.241 -16.232 1.00 33.50 90 LYS A N 1
ATOM 733 C CA . LYS A 1 90 ? -5.211 6.206 -16.853 1.00 33.50 90 LYS A CA 1
ATOM 734 C C . LYS A 1 90 ? -4.772 7.585 -16.379 1.00 33.50 90 LYS A C 1
ATOM 736 O O . LYS A 1 90 ? -4.791 7.845 -15.177 1.00 33.50 90 LYS A O 1
ATOM 741 N N . VAL A 1 91 ? -4.294 8.346 -17.359 1.00 33.97 91 VAL A N 1
ATOM 742 C CA . VAL A 1 91 ? -4.151 9.805 -17.376 1.00 33.97 91 VAL A CA 1
ATOM 743 C C . VAL A 1 91 ? -5.418 10.464 -16.838 1.00 33.97 91 VAL A C 1
ATOM 745 O O . VAL A 1 91 ? -6.513 9.921 -17.125 1.00 33.97 91 VAL A O 1
#

pLDDT: mean 76.36, std 15.71, range [33.5, 97.25]

Sequence (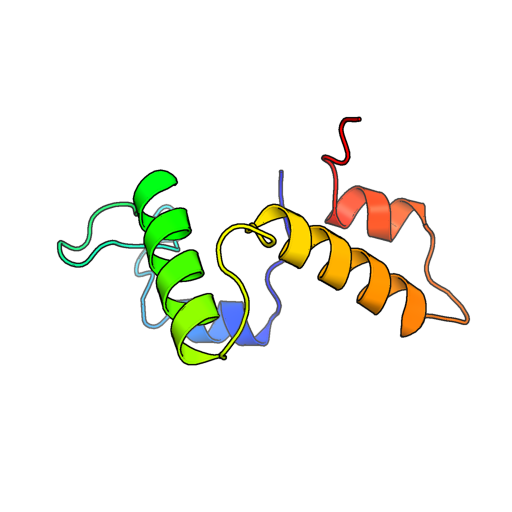91 aa):
MVVPLIKSYMESLEEYQLHPSQPVFLNKNGKKLNPRGLHKIFKEILQKAGLPPQRFSLHHLRHTFATLLIQENKENVDLRTVQELLAVMKV